Protein AF-A0A081S2X2-F1 (afdb_monomer_lite)

Organism: NCBI:txid1502292

pLDDT: mean 84.75, std 12.13, range [52.09, 97.12]

Radius of gyration: 18.01 Å; chains: 1; bounding box: 28×42×46 Å

Structure (mmCIF, N/CA/C/O backbone):
data_AF-A0A081S2X2-F1
#
_entry.id   AF-A0A081S2X2-F1
#
loop_
_atom_site.group_PDB
_atom_site.id
_atom_site.type_symbol
_atom_site.label_atom_id
_atom_site.label_alt_id
_atom_site.label_comp_id
_atom_site.label_asym_id
_atom_site.label_entity_id
_atom_site.label_seq_id
_atom_site.pdbx_PDB_ins_code
_atom_site.Cartn_x
_atom_site.Cartn_y
_atom_site.Cartn_z
_atom_site.occupancy
_atom_site.B_iso_or_equiv
_atom_site.auth_seq_id
_atom_site.auth_comp_id
_atom_site.auth_asym_id
_atom_site.auth_atom_id
_atom_site.pdbx_PDB_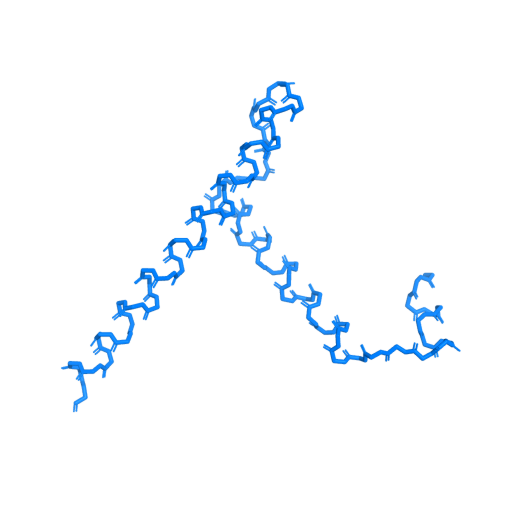model_num
ATOM 1 N N . TYR A 1 1 ? 13.924 -18.883 12.017 1.00 52.09 1 TYR A N 1
ATOM 2 C CA . TYR A 1 1 ? 13.101 -20.111 12.091 1.00 52.09 1 TYR A CA 1
ATOM 3 C C . TYR A 1 1 ? 12.344 -20.393 10.780 1.00 52.09 1 TYR A C 1
ATOM 5 O O . TYR A 1 1 ? 12.576 -21.437 10.183 1.00 52.09 1 TYR A O 1
ATOM 13 N N . HIS A 1 2 ? 11.551 -19.451 10.241 1.00 61.66 2 HIS A N 1
ATOM 14 C CA . HIS A 1 2 ? 10.780 -19.641 8.991 1.00 61.66 2 HIS A CA 1
ATOM 15 C C . HIS A 1 2 ? 11.608 -19.940 7.724 1.00 61.66 2 HIS A C 1
ATOM 17 O O . HIS A 1 2 ? 11.264 -20.854 6.982 1.00 61.66 2 HIS A O 1
ATOM 23 N N . ARG A 1 3 ? 12.742 -19.255 7.509 1.00 65.50 3 ARG A N 1
ATOM 24 C CA . ARG A 1 3 ? 13.622 -19.478 6.338 1.00 65.50 3 ARG A CA 1
ATOM 25 C C . ARG A 1 3 ? 14.160 -20.916 6.246 1.00 65.50 3 ARG A C 1
ATOM 27 O O . ARG A 1 3 ? 14.285 -21.466 5.160 1.00 65.50 3 ARG A O 1
ATOM 34 N N . LYS A 1 4 ? 14.451 -21.530 7.402 1.00 65.81 4 LYS A N 1
ATOM 35 C CA . LYS A 1 4 ? 14.941 -22.916 7.506 1.00 65.81 4 LYS A CA 1
ATOM 36 C C . LYS A 1 4 ? 13.827 -23.941 7.241 1.00 65.81 4 LYS A C 1
ATOM 38 O O . LYS A 1 4 ? 14.107 -24.978 6.659 1.00 65.81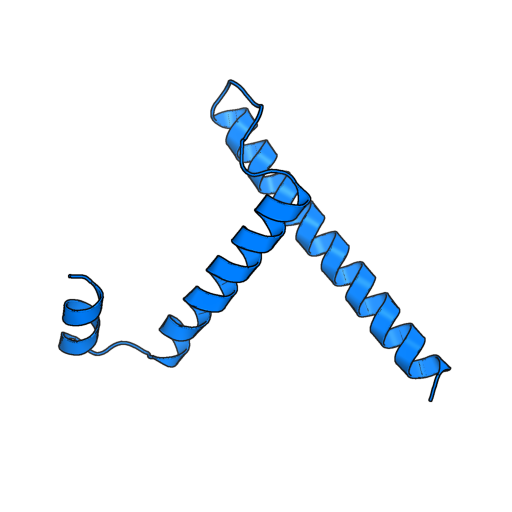 4 LYS A O 1
ATOM 43 N N . ARG A 1 5 ? 12.573 -23.638 7.617 1.00 66.00 5 ARG A N 1
ATOM 44 C CA . ARG A 1 5 ? 11.392 -24.463 7.289 1.00 66.00 5 ARG A CA 1
ATOM 45 C C . ARG A 1 5 ? 11.058 -24.421 5.797 1.00 66.00 5 ARG A C 1
ATOM 47 O O . ARG A 1 5 ? 10.805 -25.470 5.227 1.00 66.00 5 ARG A O 1
ATOM 54 N N . LEU A 1 6 ? 11.121 -23.245 5.171 1.00 67.19 6 LEU A N 1
ATOM 55 C CA . LEU A 1 6 ? 10.854 -23.073 3.736 1.00 67.19 6 LEU A CA 1
ATOM 56 C C . LEU A 1 6 ? 11.831 -23.882 2.871 1.00 67.19 6 LEU A C 1
ATOM 58 O O . LEU A 1 6 ? 11.398 -24.642 2.014 1.00 67.19 6 LEU A O 1
ATOM 62 N N . LYS A 1 7 ? 13.137 -23.829 3.171 1.00 67.12 7 LYS A N 1
ATOM 63 C CA . LYS A 1 7 ? 14.150 -24.651 2.481 1.00 67.12 7 LYS A CA 1
ATOM 64 C C . LYS A 1 7 ? 13.934 -26.166 2.617 1.00 67.12 7 LYS A C 1
ATOM 66 O O . LYS A 1 7 ? 14.444 -26.911 1.793 1.00 67.12 7 LYS A O 1
ATOM 71 N N . ARG A 1 8 ? 13.224 -26.627 3.656 1.00 69.25 8 ARG A N 1
ATOM 72 C CA . ARG A 1 8 ? 13.053 -28.056 3.974 1.00 69.25 8 ARG A CA 1
ATOM 73 C C . ARG A 1 8 ? 11.894 -28.719 3.226 1.00 69.25 8 ARG A C 1
ATOM 75 O O . ARG A 1 8 ? 11.961 -29.915 2.990 1.00 69.25 8 ARG A O 1
ATOM 82 N N . TYR A 1 9 ? 10.855 -27.958 2.883 1.00 74.19 9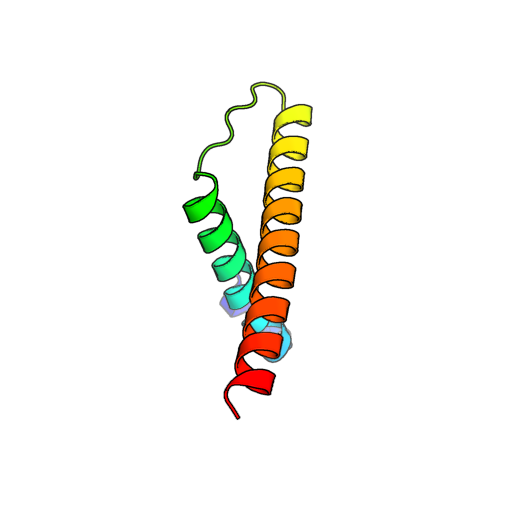 TYR A N 1
ATOM 83 C CA . TYR A 1 9 ? 9.646 -28.469 2.218 1.00 74.19 9 TYR A CA 1
ATOM 84 C C . TYR A 1 9 ? 9.565 -28.100 0.731 1.00 74.19 9 TYR A C 1
ATOM 86 O O . TYR A 1 9 ? 8.577 -28.420 0.080 1.00 74.19 9 TYR A O 1
ATOM 94 N N . GLY A 1 10 ? 10.603 -27.441 0.204 1.00 67.88 10 GLY A N 1
ATOM 95 C CA . GLY A 1 10 ? 10.551 -26.791 -1.100 1.00 67.88 10 GLY A CA 1
ATOM 96 C C . GLY A 1 10 ? 9.679 -25.537 -1.029 1.00 67.88 10 GLY A C 1
ATOM 97 O O . GLY A 1 10 ? 8.588 -25.533 -0.464 1.00 67.88 10 GLY A O 1
ATOM 98 N N . TYR A 1 11 ? 10.174 -24.430 -1.565 1.00 71.31 11 TYR A N 1
ATOM 99 C CA . TYR A 1 11 ? 9.353 -23.249 -1.784 1.00 71.31 11 TYR A CA 1
ATOM 100 C C . TYR A 1 11 ? 9.732 -22.650 -3.122 1.00 71.31 11 TYR A C 1
ATOM 102 O O . TYR A 1 11 ? 10.895 -22.705 -3.521 1.00 71.31 11 TYR A O 1
ATOM 110 N N . ASP A 1 12 ? 8.746 -22.079 -3.800 1.00 78.62 12 ASP A N 1
ATOM 111 C CA . ASP A 1 12 ? 9.004 -21.310 -5.001 1.00 78.62 12 ASP A CA 1
ATOM 112 C C . ASP A 1 12 ? 9.772 -20.038 -4.615 1.00 78.62 12 ASP A C 1
ATOM 114 O O . ASP A 1 12 ? 9.242 -19.102 -4.002 1.00 78.62 12 ASP A O 1
ATOM 118 N N . GLU A 1 13 ? 11.065 -20.036 -4.926 1.00 78.06 13 GLU A N 1
ATOM 119 C CA . GLU A 1 13 ? 11.959 -18.919 -4.656 1.00 78.06 13 GLU A CA 1
ATOM 120 C C . GLU A 1 13 ? 11.519 -17.656 -5.407 1.00 78.06 13 GLU A C 1
ATOM 122 O O . GLU A 1 13 ? 11.601 -16.552 -4.861 1.00 78.06 13 GLU A O 1
ATOM 127 N N . SER A 1 14 ? 10.927 -17.813 -6.595 1.00 79.12 14 SER A N 1
ATOM 128 C CA . SER A 1 14 ? 10.398 -16.699 -7.381 1.00 79.12 14 SER A CA 1
ATOM 129 C C . SER A 1 14 ? 9.216 -16.015 -6.681 1.00 79.12 14 SER A C 1
ATOM 131 O O . SER A 1 14 ? 9.146 -14.781 -6.648 1.00 79.12 14 SER A O 1
ATOM 133 N N . LEU A 1 15 ? 8.344 -16.797 -6.032 1.00 80.06 15 LEU A N 1
ATOM 134 C CA . LEU A 1 15 ? 7.242 -16.302 -5.206 1.00 80.06 15 LEU A CA 1
ATOM 135 C C . LEU A 1 15 ? 7.774 -15.590 -3.954 1.00 80.06 15 LEU A C 1
ATOM 137 O O . LEU A 1 15 ? 7.312 -14.505 -3.597 1.00 80.06 15 LEU A O 1
ATOM 141 N N . TYR A 1 16 ? 8.790 -16.160 -3.302 1.00 80.31 16 TYR A N 1
ATOM 142 C CA . TYR A 1 16 ? 9.401 -15.568 -2.109 1.00 80.31 16 TYR A CA 1
ATOM 143 C C . TYR A 1 16 ? 10.064 -14.217 -2.397 1.00 80.31 16 TYR A C 1
ATOM 145 O O . TYR A 1 16 ? 9.950 -13.291 -1.591 1.00 80.31 16 TYR A O 1
ATOM 153 N N . HIS A 1 17 ? 10.706 -14.059 -3.557 1.00 79.50 17 HIS A N 1
ATOM 154 C CA . HIS A 1 17 ? 11.311 -12.788 -3.958 1.00 79.50 17 HIS A CA 1
ATOM 155 C C . HIS A 1 17 ? 10.289 -11.658 -4.167 1.00 79.50 17 HIS A C 1
ATOM 157 O O . HIS A 1 17 ? 10.648 -10.487 -4.016 1.00 79.50 17 HIS A O 1
ATOM 163 N N . GLN A 1 18 ? 9.008 -11.964 -4.416 1.00 85.38 18 GLN A N 1
ATOM 164 C CA . GLN A 1 18 ? 7.961 -10.934 -4.488 1.00 85.38 18 GLN A CA 1
ATOM 165 C C . GLN A 1 18 ? 7.721 -10.248 -3.136 1.00 85.38 18 GLN A C 1
ATOM 167 O O . GLN A 1 18 ? 7.336 -9.079 -3.109 1.00 85.38 18 GLN A O 1
ATOM 172 N N . ARG A 1 19 ? 8.026 -10.911 -2.008 1.00 86.19 19 ARG A N 1
ATOM 173 C CA . ARG A 1 19 ? 7.865 -10.328 -0.666 1.00 86.19 19 ARG A CA 1
ATOM 174 C C . ARG A 1 19 ? 8.659 -9.036 -0.501 1.00 86.19 19 ARG A C 1
ATOM 176 O O . ARG A 1 19 ? 8.135 -8.074 0.053 1.00 86.19 19 ARG A O 1
ATOM 183 N N . ASN A 1 20 ? 9.888 -8.999 -1.018 1.00 89.12 20 ASN A N 1
ATOM 184 C CA . ASN A 1 20 ? 10.723 -7.801 -0.953 1.00 89.12 20 ASN A CA 1
ATOM 185 C C . ASN A 1 20 ? 10.048 -6.613 -1.664 1.00 89.12 20 ASN A C 1
ATOM 187 O O . ASN A 1 20 ? 10.083 -5.484 -1.177 1.00 89.12 20 ASN A O 1
ATOM 191 N N . LYS A 1 21 ? 9.359 -6.868 -2.786 1.00 89.19 21 LYS A N 1
ATOM 192 C CA . LYS A 1 21 ? 8.602 -5.833 -3.505 1.00 89.19 21 LYS A CA 1
ATOM 193 C C . LYS A 1 21 ? 7.429 -5.329 -2.671 1.00 89.19 21 LYS A C 1
ATOM 195 O O . LYS A 1 21 ? 7.248 -4.123 -2.555 1.00 89.19 21 LYS A O 1
ATOM 200 N N . THR A 1 22 ? 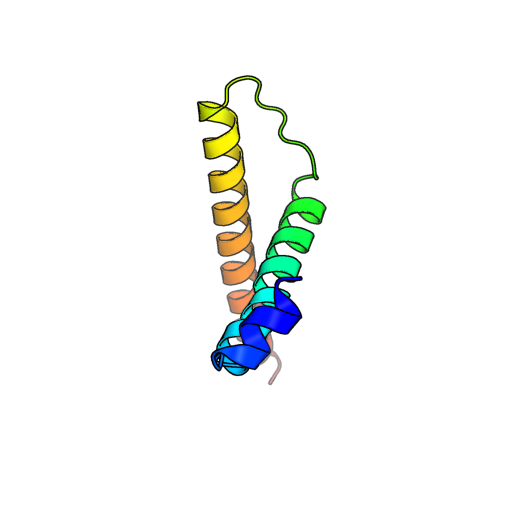6.669 -6.231 -2.050 1.00 90.38 22 THR A N 1
ATOM 201 C CA . THR A 1 22 ? 5.557 -5.864 -1.162 1.00 90.38 22 THR A CA 1
ATOM 202 C C . THR A 1 22 ? 6.034 -5.029 0.028 1.00 90.38 22 THR A C 1
ATOM 204 O O . THR A 1 22 ? 5.462 -3.978 0.304 1.00 90.38 22 THR A O 1
ATOM 207 N N . GLU A 1 23 ? 7.110 -5.445 0.701 1.00 91.75 23 GLU A N 1
ATOM 208 C CA . GLU A 1 23 ? 7.708 -4.694 1.816 1.00 91.75 23 GLU A CA 1
ATOM 209 C C . GLU A 1 23 ? 8.191 -3.307 1.372 1.00 91.75 23 GLU A C 1
ATOM 211 O O . GLU A 1 23 ? 7.944 -2.314 2.060 1.00 91.75 23 GLU A O 1
ATOM 216 N N . THR A 1 24 ? 8.797 -3.216 0.186 1.00 94.12 24 THR A N 1
ATOM 217 C CA . THR A 1 24 ? 9.218 -1.938 -0.405 1.00 94.12 24 THR A CA 1
ATOM 218 C C . THR A 1 24 ? 8.023 -1.022 -0.668 1.00 94.12 24 THR A C 1
ATOM 220 O O . THR A 1 24 ? 8.056 0.145 -0.279 1.00 94.12 24 THR A O 1
ATOM 223 N N . ILE A 1 25 ? 6.941 -1.537 -1.263 1.00 93.12 25 ILE A N 1
ATOM 224 C CA . ILE A 1 25 ? 5.721 -0.759 -1.532 1.00 93.12 25 ILE A CA 1
ATOM 225 C C . ILE A 1 25 ? 5.139 -0.207 -0.228 1.00 93.12 25 ILE A C 1
ATOM 227 O O . ILE A 1 25 ? 4.884 0.992 -0.129 1.00 93.12 25 ILE A O 1
ATOM 231 N N . PHE A 1 26 ? 4.989 -1.043 0.803 1.00 93.44 26 PHE A N 1
ATOM 232 C CA . PHE A 1 26 ? 4.484 -0.578 2.096 1.00 93.44 26 PHE A CA 1
ATOM 233 C C . PHE A 1 26 ? 5.427 0.423 2.772 1.00 93.44 26 PHE A C 1
ATOM 235 O O . PHE A 1 26 ? 4.953 1.378 3.385 1.00 93.44 26 PHE A O 1
ATOM 242 N N . SER A 1 27 ? 6.748 0.264 2.635 1.00 95.38 27 SER A N 1
ATOM 243 C CA . SER A 1 27 ? 7.717 1.258 3.113 1.00 95.38 27 SER A CA 1
ATOM 244 C C . SER A 1 27 ? 7.501 2.621 2.447 1.00 95.38 27 SER A C 1
ATOM 246 O O . SER A 1 27 ? 7.456 3.639 3.136 1.00 95.38 27 SER A O 1
ATOM 248 N N . VAL A 1 28 ? 7.294 2.649 1.127 1.00 95.44 28 VAL A N 1
ATOM 249 C CA . VAL A 1 28 ? 7.018 3.885 0.378 1.00 95.44 28 VAL A CA 1
ATOM 250 C C . VAL A 1 28 ? 5.692 4.512 0.808 1.00 95.44 28 VAL A C 1
ATOM 252 O O . VAL A 1 28 ? 5.662 5.704 1.102 1.00 95.44 28 VAL A O 1
ATOM 255 N N . ILE A 1 29 ? 4.619 3.724 0.929 1.00 95.44 29 ILE A N 1
ATOM 256 C CA . ILE A 1 29 ? 3.312 4.214 1.401 1.00 95.44 29 ILE A CA 1
ATOM 257 C C . ILE A 1 29 ? 3.447 4.861 2.787 1.00 95.44 29 ILE A C 1
ATOM 259 O O . ILE A 1 29 ? 2.944 5.963 2.999 1.00 95.44 29 ILE A O 1
ATOM 263 N N . LYS A 1 30 ? 4.168 4.227 3.721 1.00 94.56 30 LYS A N 1
ATOM 264 C CA . LYS A 1 30 ? 4.409 4.797 5.058 1.00 94.56 30 LYS A CA 1
ATOM 265 C C . LYS A 1 30 ? 5.241 6.080 5.014 1.00 94.56 30 LYS A C 1
ATOM 267 O O . LYS A 1 30 ? 4.959 7.000 5.770 1.00 94.56 30 LYS A O 1
ATOM 272 N N . LYS A 1 31 ? 6.233 6.181 4.125 1.00 95.56 31 LYS A N 1
ATOM 273 C CA . LYS A 1 31 ? 7.005 7.423 3.939 1.00 95.56 31 LYS A CA 1
ATOM 274 C C . LYS A 1 31 ? 6.150 8.559 3.371 1.00 95.56 31 LYS A C 1
ATOM 276 O O . LYS A 1 31 ? 6.351 9.702 3.754 1.00 95.56 31 LYS A O 1
ATOM 281 N N . MET A 1 32 ? 5.198 8.248 2.490 1.00 94.25 32 MET A N 1
ATOM 282 C CA . MET A 1 32 ? 4.315 9.244 1.871 1.00 94.25 32 MET A CA 1
ATOM 283 C C . MET A 1 32 ? 3.192 9.724 2.797 1.00 94.25 32 MET A C 1
ATOM 285 O O . MET A 1 32 ? 2.907 10.914 2.842 1.00 94.25 32 MET A O 1
ATOM 289 N N . PHE A 1 33 ? 2.541 8.808 3.518 1.00 94.06 33 PHE A N 1
ATOM 290 C CA . PHE A 1 33 ? 1.334 9.100 4.307 1.00 94.06 33 PHE A CA 1
ATOM 291 C C . PHE A 1 33 ? 1.566 9.087 5.825 1.00 94.06 33 PHE A C 1
ATOM 293 O O . PHE A 1 33 ? 0.620 9.238 6.597 1.00 94.06 33 PHE A O 1
ATOM 300 N N . GLY A 1 34 ? 2.810 8.885 6.261 1.00 92.44 34 GLY A N 1
ATOM 301 C CA . GLY A 1 34 ? 3.184 8.727 7.663 1.00 92.44 34 GLY A CA 1
ATOM 302 C C . GLY A 1 34 ? 3.082 7.281 8.157 1.00 92.44 34 GLY A C 1
ATOM 303 O O . GLY A 1 34 ? 2.311 6.464 7.650 1.00 92.44 34 GLY A O 1
ATOM 304 N N . GLU A 1 35 ? 3.875 6.951 9.175 1.00 92.31 35 GLU A N 1
ATOM 305 C CA . GLU A 1 35 ? 3.935 5.596 9.739 1.00 92.31 35 GLU A CA 1
ATOM 306 C C . GLU A 1 35 ? 2.733 5.268 10.631 1.00 92.31 35 GLU A C 1
ATOM 308 O O . GLU A 1 35 ? 2.230 4.146 10.605 1.00 92.31 35 GLU A O 1
ATOM 313 N N . ASN A 1 36 ? 2.241 6.257 11.375 1.00 93.38 36 ASN A N 1
ATOM 314 C CA . ASN A 1 36 ? 1.171 6.066 12.344 1.00 93.38 36 ASN A CA 1
ATOM 315 C C . ASN A 1 36 ? -0.210 6.287 11.724 1.00 93.38 36 ASN A C 1
ATOM 317 O O . ASN A 1 36 ? -0.390 7.098 10.810 1.00 93.38 36 ASN A O 1
ATOM 321 N N . VAL A 1 37 ? -1.193 5.570 12.261 1.00 93.12 37 VAL A N 1
ATOM 322 C CA . VAL A 1 37 ? -2.612 5.723 11.934 1.00 93.12 37 VAL A CA 1
ATOM 323 C C . VAL A 1 37 ? -3.231 6.663 12.967 1.00 93.12 37 VAL A C 1
ATOM 325 O O . VAL A 1 37 ? -3.043 6.464 14.166 1.00 93.12 37 VAL A O 1
ATOM 328 N N . THR A 1 38 ? -3.935 7.706 12.527 1.00 91.75 38 THR A N 1
ATOM 329 C CA . THR A 1 38 ? -4.461 8.745 13.441 1.00 91.75 38 THR A CA 1
ATOM 330 C C . THR A 1 38 ? -5.838 8.390 14.004 1.00 91.75 38 THR A C 1
ATOM 332 O O . THR A 1 38 ? -6.252 8.879 15.059 1.00 91.75 38 THR A O 1
ATOM 335 N N . SER A 1 39 ? -6.548 7.500 13.316 1.00 92.38 39 SER A N 1
ATOM 336 C CA . SER A 1 39 ? -7.852 6.981 13.705 1.00 92.38 39 SER A CA 1
ATOM 337 C C . SER A 1 39 ? -7.858 6.262 15.062 1.00 92.38 39 SER A C 1
ATOM 339 O O . SER A 1 39 ? -7.031 5.394 15.329 1.00 92.38 39 SER A O 1
ATOM 341 N N . ARG A 1 40 ? -8.877 6.531 15.894 1.00 92.56 40 ARG A N 1
ATOM 342 C CA . ARG A 1 40 ? -9.056 5.875 17.210 1.00 92.56 40 ARG A CA 1
ATOM 343 C 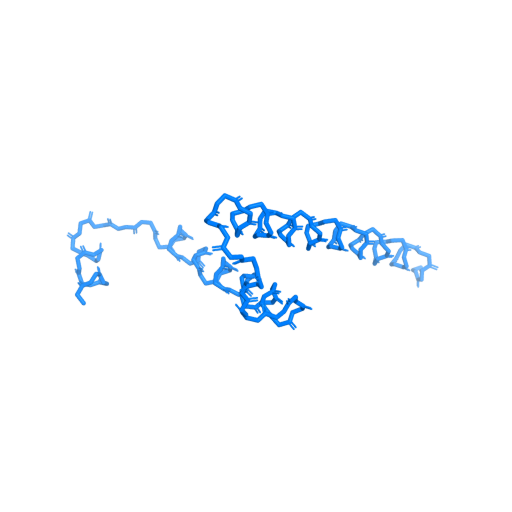C . ARG A 1 40 ? -9.776 4.524 17.150 1.00 92.56 40 ARG A C 1
ATOM 345 O O . ARG A 1 40 ? -9.506 3.652 17.966 1.00 92.56 40 ARG A O 1
ATOM 352 N N . LYS A 1 41 ? -10.725 4.350 16.224 1.00 97.12 41 LYS A N 1
ATOM 353 C CA . LYS A 1 41 ? -11.505 3.109 16.088 1.00 97.12 41 LYS A CA 1
ATOM 354 C C . LYS A 1 41 ? -10.841 2.187 15.070 1.00 97.12 41 LYS A C 1
ATOM 356 O O . LYS A 1 41 ? -10.488 2.638 13.986 1.00 97.12 41 LYS A O 1
ATOM 361 N N . ILE A 1 42 ? -10.780 0.887 15.352 1.00 95.38 42 ILE A N 1
ATOM 362 C CA . ILE A 1 42 ? -10.189 -0.116 14.440 1.00 95.38 42 ILE A CA 1
ATOM 363 C C . ILE A 1 42 ? -10.841 -0.065 13.049 1.00 95.38 42 ILE A C 1
ATOM 365 O O . ILE A 1 42 ? -10.160 -0.093 12.028 1.00 95.38 42 ILE A O 1
ATOM 369 N N . ALA A 1 43 ? -12.166 0.097 12.986 1.00 96.25 43 ALA A N 1
ATOM 370 C CA . ALA A 1 43 ? -12.878 0.206 11.714 1.00 96.25 43 ALA A CA 1
ATOM 371 C C . ALA A 1 43 ? -12.408 1.404 10.866 1.00 96.25 43 ALA A C 1
ATOM 373 O O . ALA A 1 43 ? -12.303 1.291 9.646 1.00 96.25 43 ALA A O 1
ATOM 374 N N . THR A 1 44 ? -12.109 2.546 11.494 1.00 95.75 44 THR A N 1
ATOM 375 C CA . THR A 1 44 ? -11.619 3.729 10.776 1.00 95.75 44 THR A CA 1
ATOM 376 C C . THR A 1 44 ? -10.129 3.622 10.469 1.00 95.75 44 THR A C 1
ATOM 378 O O . THR A 1 44 ? -9.731 4.037 9.389 1.00 95.75 44 THR A O 1
ATOM 381 N N . GLN A 1 45 ? -9.336 2.968 11.325 1.00 95.19 45 GLN A N 1
ATOM 382 C CA . GLN A 1 45 ? -7.937 2.628 11.036 1.00 95.19 45 GLN A CA 1
ATOM 383 C C . GLN A 1 45 ? -7.820 1.753 9.780 1.00 95.19 45 GLN A C 1
ATOM 385 O O . GLN A 1 45 ? -7.027 2.047 8.890 1.00 95.19 45 GLN A O 1
ATOM 390 N N . ASN A 1 46 ? -8.667 0.727 9.656 1.00 96.25 46 ASN A N 1
ATOM 391 C CA . ASN A 1 46 ? -8.696 -0.127 8.469 1.00 96.25 46 ASN A CA 1
ATOM 392 C C . ASN A 1 46 ? -9.046 0.678 7.213 1.00 96.25 46 ASN A C 1
ATOM 394 O O . ASN A 1 46 ? -8.365 0.560 6.197 1.00 96.25 46 ASN A O 1
ATOM 398 N N . ARG A 1 47 ? -10.075 1.533 7.285 1.00 96.06 47 ARG A N 1
ATOM 399 C CA . ARG A 1 47 ? -10.456 2.415 6.168 1.00 96.06 47 ARG A CA 1
ATOM 400 C C . ARG A 1 47 ? -9.325 3.366 5.783 1.00 96.06 47 ARG A C 1
ATOM 402 O O . ARG A 1 47 ? -9.056 3.530 4.600 1.00 96.06 47 ARG A O 1
ATOM 409 N N . GLU A 1 48 ? -8.645 3.951 6.763 1.00 96.00 48 GLU A N 1
ATOM 410 C CA . GLU A 1 48 ? -7.495 4.831 6.551 1.00 96.00 48 GLU A CA 1
ATOM 411 C C . GLU A 1 48 ? -6.374 4.108 5.792 1.00 96.00 48 GLU A C 1
ATOM 413 O O . GLU A 1 48 ? -5.875 4.626 4.794 1.00 96.00 48 GLU A O 1
ATOM 418 N N . LEU A 1 49 ? -6.035 2.879 6.192 1.00 95.19 49 LEU A N 1
ATOM 419 C CA . LEU A 1 49 ? -5.056 2.055 5.479 1.00 95.19 49 LEU A CA 1
ATOM 420 C C . LEU A 1 49 ? -5.502 1.741 4.042 1.00 95.19 49 LEU A C 1
ATOM 422 O O . LEU A 1 49 ? -4.702 1.888 3.117 1.00 95.19 49 LEU A O 1
ATOM 426 N N . PHE A 1 50 ? -6.770 1.374 3.831 1.00 96.06 50 PHE A N 1
ATOM 427 C CA . PHE A 1 50 ? -7.311 1.138 2.487 1.00 96.06 50 PHE A CA 1
ATOM 428 C C . PHE A 1 50 ? -7.206 2.379 1.599 1.00 96.06 50 PHE A C 1
ATOM 430 O O . PHE A 1 50 ? -6.738 2.283 0.464 1.00 96.06 50 PHE A O 1
ATOM 437 N N . TYR A 1 51 ? -7.576 3.552 2.116 1.00 96.25 51 TYR A N 1
ATOM 438 C CA . TYR A 1 51 ? -7.481 4.795 1.356 1.00 96.25 51 TYR A CA 1
ATOM 439 C C . TYR A 1 51 ? -6.036 5.159 1.007 1.00 96.25 51 TYR A C 1
ATOM 441 O O . TYR A 1 51 ? -5.789 5.573 -0.123 1.00 96.25 51 TYR A O 1
ATOM 449 N N . ARG A 1 52 ? -5.066 4.939 1.906 1.00 96.06 52 ARG A N 1
ATOM 450 C CA . ARG A 1 52 ? -3.636 5.153 1.606 1.00 96.06 52 ARG A CA 1
ATOM 451 C C . ARG A 1 52 ? -3.149 4.262 0.459 1.00 96.06 52 ARG A C 1
ATOM 453 O O . ARG A 1 52 ? -2.425 4.733 -0.417 1.00 96.06 52 ARG A O 1
ATOM 460 N N . VAL A 1 53 ? -3.568 2.995 0.429 1.00 95.81 53 VAL A N 1
ATOM 461 C CA . VAL A 1 53 ? -3.221 2.062 -0.660 1.00 95.81 53 VAL A CA 1
ATOM 462 C C . VAL A 1 53 ? -3.858 2.492 -1.983 1.00 95.81 53 VAL A C 1
ATOM 464 O O . VAL A 1 53 ? -3.171 2.537 -3.003 1.00 95.81 53 VAL A O 1
ATOM 467 N N . ILE A 1 54 ? -5.146 2.854 -1.977 1.00 96.25 54 ILE A N 1
ATOM 468 C CA . ILE A 1 54 ? -5.849 3.337 -3.177 1.00 96.25 54 ILE A CA 1
ATOM 469 C C . ILE A 1 54 ? -5.184 4.611 -3.706 1.00 96.25 54 ILE A C 1
ATOM 471 O O . ILE A 1 54 ? -4.888 4.696 -4.895 1.00 96.25 54 ILE A O 1
ATOM 475 N N . ALA A 1 55 ? -4.886 5.572 -2.829 1.00 96.00 55 ALA A N 1
ATOM 476 C CA . ALA A 1 55 ? -4.226 6.819 -3.197 1.00 96.00 55 ALA A CA 1
ATOM 477 C C . ALA A 1 55 ? -2.843 6.576 -3.820 1.00 96.00 55 ALA A C 1
ATOM 479 O O . ALA A 1 55 ? -2.532 7.155 -4.861 1.00 96.00 55 ALA A O 1
ATOM 480 N N . TYR A 1 56 ? -2.036 5.682 -3.236 1.00 95.50 56 TYR A N 1
ATOM 481 C CA . TYR A 1 56 ? -0.738 5.306 -3.800 1.00 95.50 56 TYR A CA 1
ATOM 482 C C . TYR A 1 56 ? -0.867 4.666 -5.187 1.00 95.50 56 TYR A C 1
ATOM 484 O O . TYR A 1 56 ? -0.132 5.028 -6.106 1.00 95.50 56 TYR A O 1
ATOM 492 N N . ASN A 1 57 ? -1.819 3.748 -5.363 1.00 93.75 57 ASN A N 1
ATOM 493 C CA . ASN A 1 57 ? -2.047 3.098 -6.653 1.00 93.75 57 ASN A CA 1
ATOM 494 C C . ASN A 1 57 ? -2.483 4.108 -7.724 1.00 93.75 57 ASN A C 1
ATOM 496 O O . ASN A 1 57 ? -1.932 4.099 -8.825 1.00 93.75 57 ASN A O 1
ATOM 500 N N . SER A 1 58 ? -3.400 5.021 -7.394 1.00 94.81 58 SER A N 1
ATOM 501 C CA . SER A 1 58 ? -3.813 6.104 -8.294 1.00 94.81 58 SER A CA 1
ATOM 502 C C . SER A 1 58 ? -2.639 7.011 -8.667 1.00 94.81 58 SER A C 1
ATOM 504 O O . SER A 1 58 ? -2.432 7.290 -9.846 1.00 94.81 58 SER A O 1
ATOM 506 N N . TYR A 1 59 ? -1.818 7.407 -7.689 1.00 93.94 59 TYR A N 1
ATOM 507 C CA . TYR A 1 59 ? -0.606 8.198 -7.922 1.00 93.94 59 TYR A CA 1
ATOM 508 C C . TYR A 1 59 ? 0.360 7.502 -8.892 1.00 93.94 59 TYR A C 1
ATOM 510 O O . TYR A 1 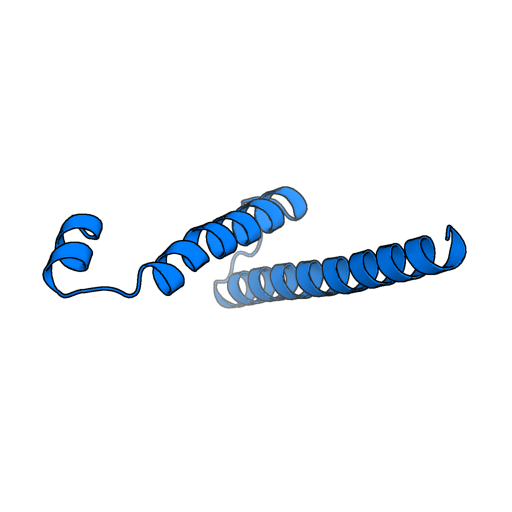59 ? 0.829 8.115 -9.852 1.00 93.94 59 TYR A O 1
ATOM 518 N N . ARG A 1 60 ? 0.615 6.202 -8.692 1.00 91.50 60 ARG A N 1
ATOM 519 C CA . ARG A 1 60 ? 1.494 5.403 -9.559 1.00 91.50 60 ARG A CA 1
ATOM 520 C C . ARG A 1 60 ? 0.967 5.295 -10.986 1.00 91.50 60 ARG A C 1
ATOM 522 O O . ARG A 1 60 ? 1.754 5.401 -11.920 1.00 91.50 60 ARG A O 1
ATOM 529 N N . ILE A 1 61 ? -0.341 5.105 -11.167 1.00 91.44 61 ILE A N 1
ATOM 530 C CA . ILE A 1 61 ? -0.957 5.052 -12.501 1.00 91.44 61 ILE A CA 1
ATOM 531 C C . ILE A 1 61 ? -0.775 6.390 -13.222 1.00 91.44 61 ILE A C 1
ATOM 533 O O . ILE A 1 61 ? -0.374 6.399 -14.384 1.00 91.44 61 ILE A O 1
ATOM 537 N N . THR A 1 62 ? -1.032 7.509 -12.544 1.00 90.75 62 THR A N 1
ATOM 538 C CA . THR A 1 62 ? -0.883 8.845 -13.136 1.00 90.75 62 THR A CA 1
ATOM 539 C C . THR A 1 62 ? 0.569 9.147 -13.499 1.00 90.75 62 THR A C 1
ATOM 541 O O . THR A 1 62 ? 0.831 9.576 -14.618 1.00 90.75 62 THR A O 1
ATOM 544 N N . GLN A 1 63 ? 1.523 8.858 -12.607 1.00 86.88 63 GLN A N 1
ATOM 545 C CA . GLN A 1 63 ? 2.950 9.016 -12.907 1.00 86.88 63 GLN A CA 1
ATOM 546 C C . GLN A 1 63 ? 3.395 8.153 -14.086 1.00 86.88 63 GLN A C 1
ATOM 548 O O . GLN A 1 63 ? 4.053 8.655 -14.989 1.00 86.88 63 GLN A O 1
ATOM 553 N N . ASN A 1 64 ? 3.008 6.876 -14.121 1.00 78.31 64 ASN A N 1
ATOM 554 C CA . ASN A 1 64 ? 3.369 5.993 -15.227 1.00 78.31 64 ASN A CA 1
ATOM 555 C C . ASN A 1 64 ? 2.792 6.489 -16.559 1.00 78.31 64 ASN A C 1
ATOM 557 O O . ASN A 1 64 ? 3.481 6.439 -17.571 1.00 78.31 64 ASN A O 1
ATOM 561 N N . LYS A 1 65 ? 1.549 6.990 -16.566 1.00 75.50 65 LYS A N 1
ATOM 562 C CA . LYS A 1 65 ? 0.947 7.598 -17.760 1.00 75.50 65 LYS A CA 1
ATOM 563 C C . LYS A 1 65 ? 1.713 8.839 -18.210 1.00 75.50 65 LYS A C 1
ATOM 565 O O . LYS A 1 65 ? 1.969 8.952 -19.400 1.00 75.50 65 LYS A O 1
ATOM 570 N N . SER A 1 66 ? 2.098 9.715 -17.278 1.00 72.69 66 SER A N 1
ATOM 571 C CA . SER A 1 66 ? 2.926 10.892 -17.577 1.00 72.69 66 SER A CA 1
ATOM 572 C C . SER A 1 66 ? 4.254 10.483 -18.205 1.00 72.69 66 SER A C 1
ATOM 574 O O . SER A 1 66 ? 4.567 10.948 -19.285 1.00 72.69 66 SER A O 1
ATOM 576 N N . LEU A 1 67 ? 4.976 9.538 -17.594 1.00 71.19 67 LEU A N 1
ATOM 577 C CA . LEU A 1 67 ? 6.272 9.060 -18.092 1.00 71.19 67 LEU A CA 1
ATOM 578 C C . LEU A 1 67 ? 6.181 8.450 -19.493 1.00 71.19 67 LEU A C 1
ATOM 580 O O . LEU A 1 67 ? 7.078 8.639 -20.307 1.00 71.19 67 LEU A O 1
ATOM 584 N N . ILE A 1 68 ? 5.106 7.707 -19.770 1.00 74.44 68 ILE A N 1
ATOM 585 C CA . ILE A 1 68 ? 4.849 7.159 -21.102 1.00 74.44 68 ILE A CA 1
ATOM 586 C C . ILE A 1 68 ? 4.603 8.298 -22.094 1.00 74.44 68 ILE A C 1
ATOM 588 O O . ILE A 1 68 ? 5.194 8.298 -23.167 1.00 74.44 68 ILE A O 1
ATOM 592 N N . TRP A 1 69 ? 3.760 9.268 -21.735 1.00 73.06 69 TRP A N 1
ATOM 593 C CA . TRP A 1 69 ? 3.459 10.425 -22.577 1.00 73.06 69 TRP A CA 1
ATOM 594 C C . TRP A 1 69 ? 4.734 11.229 -22.867 1.00 73.06 69 TRP A C 1
ATOM 596 O O . TRP A 1 69 ? 5.108 11.370 -24.024 1.00 73.06 69 TRP A O 1
ATOM 606 N N . ASP A 1 70 ? 5.480 11.627 -21.838 1.00 73.44 70 ASP A N 1
ATOM 607 C CA . ASP A 1 70 ? 6.756 12.335 -21.971 1.00 73.44 70 ASP A CA 1
ATOM 608 C C . ASP A 1 70 ? 7.752 11.547 -22.839 1.00 73.44 70 ASP A C 1
ATOM 610 O O . ASP A 1 70 ? 8.389 12.114 -23.724 1.00 73.44 70 ASP A O 1
ATOM 614 N N . GLY A 1 71 ? 7.840 10.226 -22.660 1.00 74.12 71 GLY A N 1
ATOM 615 C CA . GLY A 1 71 ? 8.695 9.354 -23.469 1.00 74.12 71 GLY A CA 1
ATOM 616 C C . GLY A 1 71 ? 8.292 9.255 -24.946 1.00 74.12 71 GLY A C 1
ATOM 617 O O . GLY A 1 71 ? 9.165 9.075 -25.787 1.00 74.12 71 GLY A O 1
ATOM 618 N N . PHE A 1 72 ? 7.004 9.400 -25.277 1.00 69.56 72 PHE A N 1
ATOM 619 C CA . PHE A 1 72 ? 6.525 9.433 -26.665 1.00 69.56 72 PHE A CA 1
ATOM 620 C C . PHE A 1 72 ? 6.744 10.789 -27.345 1.00 69.56 72 PHE A C 1
ATOM 622 O O . PHE A 1 72 ? 6.991 10.813 -28.544 1.00 69.56 72 PHE A O 1
ATOM 629 N N . TYR A 1 73 ? 6.643 11.901 -26.611 1.00 67.88 73 TYR A N 1
ATOM 630 C CA . TYR A 1 73 ? 6.814 13.250 -27.175 1.00 67.88 73 TYR A CA 1
ATOM 631 C C . TYR A 1 73 ? 8.268 13.747 -27.167 1.00 67.88 73 TYR A C 1
ATOM 633 O O . TYR A 1 73 ? 8.573 14.722 -27.848 1.00 67.88 73 TYR A O 1
ATOM 641 N N . THR A 1 74 ? 9.158 13.100 -26.405 1.00 65.75 74 THR A N 1
ATOM 642 C CA . THR A 1 74 ? 10.597 13.433 -26.345 1.00 65.75 74 THR A CA 1
ATOM 643 C C . THR A 1 74 ? 11.457 12.543 -27.266 1.00 65.75 74 THR A C 1
ATOM 645 O O . THR A 1 74 ? 12.666 12.755 -27.347 1.00 65.75 74 THR A O 1
ATOM 648 N N . ALA A 1 75 ? 10.862 11.552 -27.942 1.00 53.31 75 ALA A N 1
ATOM 649 C CA . ALA A 1 75 ? 11.520 10.684 -28.930 1.00 53.31 75 ALA A CA 1
ATOM 650 C C . ALA A 1 75 ? 11.382 11.244 -30.353 1.00 53.31 75 ALA A C 1
ATOM 652 O O . ALA A 1 75 ? 12.352 11.087 -31.128 1.00 53.31 75 ALA A O 1
#

Secondary structure (DSSP, 8-state):
-HHHHHHHH---HHHHHHHHHHHHHHHHHHHHH-SS---SSHHHHHHHHHHHHHHHHHHHHHHHHHHHHHHHH--

Foldseek 3Di:
DVVVVCVVPDDDVVVVVVVVVVVVLVVVLCVVVNVDQPDPDPVVSVVVVVVSVVVSVVVVVVVVVVVVVCVVVVD

Sequence (75 aa):
YHRKRLKRYGYDESLYHQRNKTETIFSVIKKMFGENVTSRKIATQNRELFYRVIAYNSYRITQNKSLIWDGFYTA